Protein AF-A0ABD5QA98-F1 (afdb_monomer)

Foldseek 3Di:
DAPLVVVLVVQLVVLVVLVVVLVVCQVVDDPPDPVNVVSVVVNVVSVVSNVVSVVCVVVVPDPPDD

pLDDT: mean 90.7, std 7.68, range [56.47, 96.69]

Structure (mmCIF, N/CA/C/O backbone):
data_AF-A0ABD5QA98-F1
#
_entry.id   AF-A0ABD5QA98-F1
#
loop_
_atom_site.group_PDB
_atom_site.id
_atom_site.type_symbol
_atom_site.label_atom_id
_atom_site.label_alt_id
_atom_site.label_comp_id
_atom_site.label_asym_id
_atom_site.label_entity_id
_atom_site.label_seq_id
_atom_site.pdbx_PDB_ins_code
_atom_site.Cartn_x
_atom_site.Cartn_y
_atom_site.Cartn_z
_atom_site.occupancy
_atom_site.B_iso_or_equiv
_atom_site.auth_seq_id
_atom_site.auth_comp_id
_atom_site.auth_asym_id
_atom_site.auth_atom_id
_atom_site.pdbx_PDB_model_num
ATOM 1 N N . MET A 1 1 ? 16.801 -6.862 -16.652 1.00 56.47 1 MET A N 1
ATOM 2 C CA . MET A 1 1 ? 15.652 -6.423 -15.829 1.00 56.47 1 MET A CA 1
ATOM 3 C C . MET A 1 1 ? 15.957 -4.995 -15.399 1.00 56.47 1 MET A C 1
ATOM 5 O O . MET A 1 1 ? 17.037 -4.802 -14.850 1.00 56.47 1 MET A O 1
ATOM 9 N N . SER A 1 2 ? 15.141 -3.995 -15.762 1.00 77.50 2 SER A N 1
ATOM 10 C CA . SER A 1 2 ? 15.454 -2.604 -15.387 1.00 77.50 2 SER A CA 1
ATOM 11 C C . SER A 1 2 ? 15.348 -2.441 -13.868 1.00 77.50 2 SER A C 1
ATOM 13 O O . SER A 1 2 ? 14.581 -3.153 -13.213 1.00 77.50 2 SER A O 1
ATOM 15 N N . ARG A 1 3 ? 16.136 -1.528 -13.289 1.00 82.75 3 ARG A N 1
ATOM 16 C CA . ARG A 1 3 ? 16.087 -1.226 -11.849 1.00 82.75 3 ARG A CA 1
ATOM 17 C C . ARG A 1 3 ? 14.668 -0.835 -11.421 1.00 82.75 3 ARG A C 1
ATOM 19 O O . ARG A 1 3 ? 14.211 -1.258 -10.362 1.00 82.75 3 ARG A O 1
ATOM 26 N N . THR A 1 4 ? 13.966 -0.104 -12.286 1.00 87.31 4 THR A N 1
ATOM 27 C CA . THR A 1 4 ? 12.570 0.291 -12.102 1.00 87.31 4 THR A CA 1
ATOM 28 C C . THR A 1 4 ? 11.631 -0.903 -11.967 1.00 87.31 4 THR A C 1
ATOM 30 O O . THR A 1 4 ? 10.851 -0.935 -11.023 1.00 87.31 4 THR A O 1
ATOM 33 N N . ASP A 1 5 ? 11.748 -1.931 -12.811 1.00 88.00 5 ASP A N 1
ATOM 34 C CA . ASP A 1 5 ? 10.898 -3.132 -12.726 1.00 88.00 5 ASP A CA 1
ATOM 35 C C . ASP A 1 5 ? 11.098 -3.893 -11.401 1.00 88.00 5 ASP A C 1
ATOM 37 O O . ASP A 1 5 ? 10.133 -4.320 -10.767 1.00 88.00 5 ASP A O 1
ATOM 41 N N . ALA A 1 6 ? 12.344 -4.010 -10.928 1.00 89.94 6 ALA A N 1
ATOM 42 C CA . ALA A 1 6 ? 12.633 -4.642 -9.639 1.00 89.94 6 ALA A CA 1
ATOM 43 C C . ALA A 1 6 ? 12.041 -3.854 -8.455 1.00 89.94 6 ALA A C 1
ATOM 45 O O . ALA A 1 6 ? 11.449 -4.449 -7.552 1.00 89.94 6 ALA A O 1
ATOM 46 N N . ILE A 1 7 ? 12.162 -2.522 -8.472 1.00 91.06 7 ILE A N 1
ATOM 47 C CA . ILE A 1 7 ? 11.612 -1.654 -7.422 1.00 91.06 7 ILE A CA 1
ATOM 48 C C . ILE A 1 7 ? 10.080 -1.6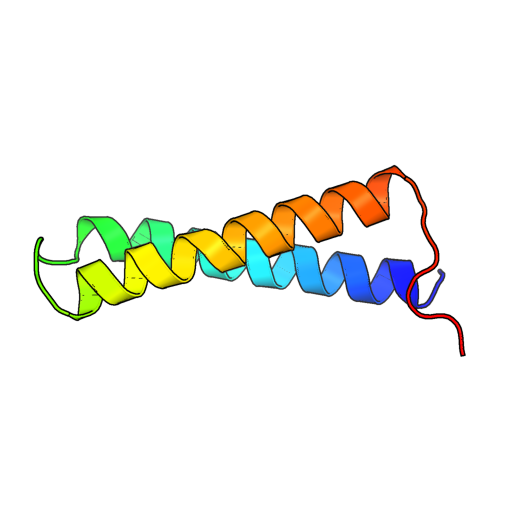78 -7.450 1.00 91.06 7 ILE A C 1
ATOM 50 O O . ILE A 1 7 ? 9.462 -1.838 -6.402 1.00 91.06 7 ILE A O 1
ATOM 54 N N . LEU A 1 8 ? 9.453 -1.579 -8.624 1.00 93.00 8 LEU A N 1
ATOM 55 C CA . LEU A 1 8 ? 7.993 -1.598 -8.748 1.00 93.00 8 LEU A CA 1
ATOM 56 C C . LEU A 1 8 ? 7.397 -2.920 -8.258 1.00 93.00 8 LEU A C 1
ATOM 58 O O . LEU A 1 8 ? 6.425 -2.896 -7.506 1.00 93.00 8 LEU A O 1
ATOM 62 N N . LYS A 1 9 ? 8.013 -4.063 -8.584 1.00 91.50 9 LYS A N 1
ATOM 63 C CA . LYS A 1 9 ? 7.605 -5.374 -8.048 1.00 91.50 9 LYS A CA 1
ATOM 64 C C . LYS A 1 9 ? 7.654 -5.412 -6.524 1.00 91.50 9 LYS A C 1
ATOM 66 O O . LYS A 1 9 ? 6.717 -5.904 -5.898 1.00 91.50 9 LYS A O 1
ATOM 71 N N . LEU A 1 10 ? 8.716 -4.868 -5.928 1.00 93.75 10 LEU A N 1
ATOM 72 C CA . LEU A 1 10 ? 8.837 -4.777 -4.475 1.00 93.75 10 LEU A CA 1
ATOM 73 C C . LEU A 1 10 ? 7.753 -3.871 -3.877 1.00 93.75 10 LEU A C 1
ATOM 75 O O . LEU A 1 10 ? 7.096 -4.265 -2.918 1.00 93.75 10 LEU A O 1
ATOM 79 N N . VAL A 1 11 ? 7.527 -2.689 -4.455 1.00 93.94 11 VAL A N 1
ATOM 80 C CA . VAL A 1 11 ? 6.502 -1.736 -3.995 1.00 93.94 11 VAL A CA 1
ATOM 81 C C . VAL A 1 11 ? 5.105 -2.354 -4.065 1.00 93.94 11 VAL A C 1
ATOM 83 O O . VAL A 1 11 ? 4.335 -2.235 -3.111 1.00 93.94 11 VAL A O 1
ATOM 86 N N . VAL A 1 12 ? 4.781 -3.050 -5.155 1.00 94.56 12 VAL A N 1
ATOM 87 C CA . VAL A 1 12 ? 3.506 -3.764 -5.314 1.00 94.56 12 VAL A CA 1
ATOM 88 C C . VAL A 1 12 ? 3.366 -4.864 -4.261 1.00 94.56 12 VAL A C 1
ATOM 90 O O . VAL A 1 12 ? 2.337 -4.930 -3.590 1.00 94.56 12 VAL A O 1
ATOM 93 N N . ALA A 1 13 ? 4.401 -5.686 -4.058 1.00 94.81 13 ALA A N 1
ATOM 94 C CA . ALA A 1 13 ? 4.379 -6.766 -3.072 1.00 94.81 13 ALA A CA 1
ATOM 95 C C . ALA A 1 13 ? 4.192 -6.242 -1.639 1.00 94.81 13 ALA A C 1
ATOM 97 O O . ALA A 1 13 ? 3.363 -6.762 -0.894 1.00 94.81 13 ALA A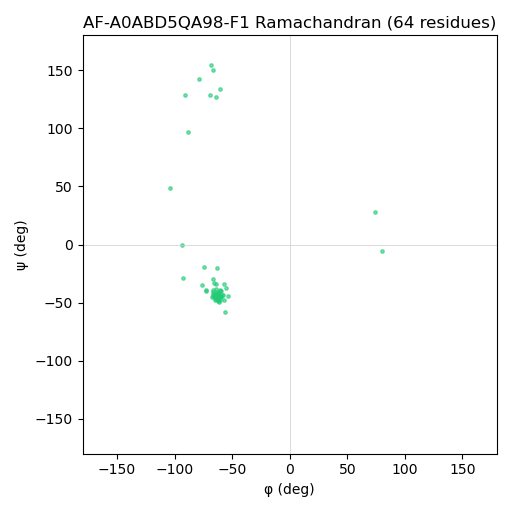 O 1
ATOM 98 N N . VAL A 1 14 ? 4.915 -5.183 -1.266 1.00 96.06 14 VAL A N 1
ATOM 99 C CA . VAL A 1 14 ? 4.805 -4.553 0.055 1.00 96.06 14 VAL A CA 1
ATOM 100 C C . VAL A 1 14 ? 3.396 -4.005 0.272 1.00 96.06 14 VAL A C 1
ATOM 102 O O . VAL A 1 14 ? 2.769 -4.329 1.279 1.00 96.06 14 VAL A O 1
ATOM 105 N N . ASN A 1 15 ? 2.857 -3.237 -0.680 1.00 95.94 15 ASN A N 1
ATOM 106 C CA . ASN A 1 15 ? 1.498 -2.707 -0.566 1.00 95.94 15 ASN A CA 1
ATOM 107 C C . ASN A 1 15 ? 0.446 -3.822 -0.476 1.00 95.94 15 ASN A C 1
ATOM 109 O O . ASN A 1 15 ? -0.473 -3.719 0.332 1.00 95.94 15 ASN A O 1
ATOM 113 N N . ALA A 1 16 ? 0.589 -4.905 -1.246 1.00 95.06 16 ALA A N 1
ATOM 114 C CA . ALA A 1 16 ? -0.317 -6.049 -1.169 1.00 95.06 16 ALA A CA 1
ATOM 115 C C . ALA A 1 16 ? -0.315 -6.686 0.231 1.00 95.06 16 ALA A C 1
ATOM 117 O O . ALA A 1 16 ? -1.382 -6.942 0.787 1.00 95.06 16 ALA A O 1
ATOM 118 N N . VAL A 1 17 ? 0.863 -6.879 0.836 1.00 96.69 17 VAL A N 1
ATOM 119 C CA . VAL A 1 17 ? 0.979 -7.387 2.213 1.00 96.69 17 VAL A CA 1
ATOM 120 C C . VAL A 1 17 ? 0.318 -6.433 3.208 1.00 96.69 17 VAL A C 1
ATOM 122 O O . VAL A 1 17 ? -0.456 -6.885 4.049 1.00 96.69 17 VAL A O 1
ATOM 125 N N . PHE A 1 18 ? 0.556 -5.123 3.097 1.00 95.06 18 PHE A N 1
ATOM 126 C CA . PHE A 1 18 ? -0.091 -4.139 3.969 1.00 95.06 18 PHE A CA 1
ATOM 127 C C . PHE A 1 18 ? -1.613 -4.161 3.840 1.00 95.06 18 PHE A C 1
ATOM 129 O O . PHE A 1 18 ? -2.292 -4.180 4.861 1.00 95.06 18 PHE A O 1
ATOM 136 N N . LEU A 1 19 ? -2.160 -4.214 2.623 1.00 95.75 19 LEU A N 1
ATOM 137 C CA . LEU A 1 19 ? -3.608 -4.290 2.416 1.00 95.75 19 LEU A CA 1
ATOM 138 C C . LEU A 1 19 ? -4.206 -5.582 2.972 1.00 95.75 19 LEU A C 1
ATOM 140 O O . LEU A 1 19 ? -5.290 -5.539 3.546 1.00 95.75 19 LEU A O 1
ATOM 144 N N . LEU A 1 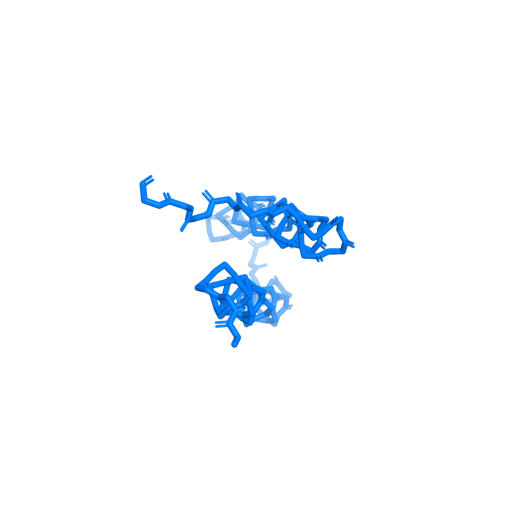20 ? -3.508 -6.713 2.846 1.00 96.31 20 LEU A N 1
ATOM 145 C CA . LEU A 1 20 ? -3.947 -7.979 3.435 1.00 96.31 20 LEU A CA 1
ATOM 146 C C . LEU A 1 20 ? -3.966 -7.910 4.962 1.00 96.31 20 LEU A C 1
ATOM 148 O O . LEU A 1 20 ? -4.963 -8.280 5.578 1.00 96.31 20 LEU A O 1
ATOM 152 N N . LEU A 1 21 ? -2.894 -7.399 5.573 1.00 95.06 21 LEU A N 1
ATOM 153 C CA . LEU A 1 21 ? -2.816 -7.220 7.023 1.00 95.06 21 LEU A CA 1
ATOM 154 C C . LEU A 1 21 ? -3.892 -6.257 7.522 1.00 95.06 21 LEU A C 1
ATOM 156 O O . LEU A 1 21 ? -4.561 -6.540 8.513 1.00 95.06 21 LEU A O 1
ATOM 160 N N . LEU A 1 22 ? -4.091 -5.147 6.815 1.00 94.31 22 LEU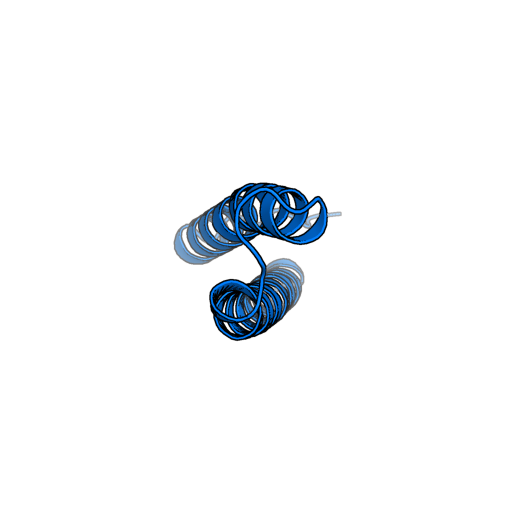 A N 1
ATOM 161 C CA . LEU A 1 22 ? -5.098 -4.153 7.150 1.00 94.31 22 LEU A CA 1
ATOM 162 C C . LEU A 1 22 ? -6.510 -4.728 7.013 1.00 94.31 22 LEU A C 1
ATOM 164 O O . LEU A 1 22 ? -7.315 -4.574 7.922 1.00 94.31 22 LEU A O 1
ATOM 168 N N . GLY A 1 23 ? -6.793 -5.435 5.918 1.00 93.25 23 GLY A N 1
ATOM 169 C CA . GLY A 1 23 ? -8.075 -6.097 5.683 1.00 93.25 23 GLY A CA 1
ATOM 170 C C . GLY A 1 23 ? -8.367 -7.202 6.696 1.00 93.25 23 GLY A C 1
ATOM 171 O O . GLY A 1 23 ? -9.514 -7.368 7.098 1.00 93.25 23 GLY A O 1
ATOM 172 N N . PHE A 1 24 ? -7.341 -7.917 7.163 1.00 95.06 24 PHE A N 1
ATOM 173 C CA . PHE A 1 24 ? -7.477 -8.911 8.227 1.00 95.06 24 PHE A CA 1
ATOM 174 C C . PHE A 1 24 ? -7.697 -8.267 9.604 1.00 95.06 24 PHE A C 1
ATOM 176 O O . PHE A 1 24 ? -8.507 -8.742 10.400 1.00 95.06 24 PHE A O 1
ATOM 183 N N . ALA A 1 25 ? -6.996 -7.170 9.894 1.00 92.56 25 ALA A N 1
ATOM 184 C CA . ALA A 1 25 ? -7.109 -6.465 11.164 1.00 92.56 25 ALA A CA 1
ATOM 185 C C . ALA A 1 25 ? -8.429 -5.691 11.286 1.00 92.56 25 ALA A C 1
ATOM 187 O O . ALA A 1 25 ? -9.027 -5.686 12.357 1.00 92.56 25 ALA A O 1
ATOM 188 N N . TYR A 1 26 ? -8.904 -5.068 10.204 1.00 93.75 26 TYR A N 1
ATOM 189 C CA . TYR A 1 26 ? -10.013 -4.111 10.216 1.00 93.75 26 TYR A CA 1
ATOM 190 C C . TYR A 1 26 ? -11.313 -4.621 10.873 1.00 93.75 26 TYR A C 1
ATOM 192 O O . TYR A 1 26 ? -11.859 -3.887 11.696 1.00 93.75 26 TYR A O 1
ATOM 200 N N . PRO A 1 27 ? -11.790 -5.861 10.623 1.00 93.75 27 PRO A N 1
ATOM 201 C CA . PRO A 1 27 ? -12.984 -6.401 11.283 1.00 93.75 27 PRO A CA 1
ATOM 202 C C . PRO A 1 27 ? -12.852 -6.558 12.803 1.00 93.75 27 PRO A C 1
ATOM 204 O O . PRO A 1 27 ? -13.858 -6.651 13.499 1.00 93.75 27 PRO A O 1
ATOM 207 N N . HIS A 1 28 ? -11.623 -6.605 13.316 1.00 93.12 28 HIS A N 1
ATOM 208 C CA . HIS A 1 28 ? -11.321 -6.762 14.737 1.00 93.12 28 HIS A CA 1
ATOM 209 C C . HIS A 1 28 ? -11.117 -5.413 15.445 1.00 93.12 28 HIS A C 1
ATOM 211 O O . HIS A 1 28 ? -10.839 -5.385 16.644 1.00 93.12 28 HIS A O 1
ATOM 217 N N . LEU A 1 29 ? -11.226 -4.293 14.721 1.00 93.44 29 LEU A N 1
ATOM 218 C CA . LEU A 1 29 ? -11.079 -2.955 15.280 1.00 93.44 29 LEU A CA 1
ATOM 219 C C . LEU A 1 29 ? -12.432 -2.420 15.736 1.00 93.44 29 LEU A C 1
ATOM 221 O O . LEU A 1 29 ? -13.387 -2.359 14.964 1.00 93.44 29 LEU A O 1
ATOM 225 N N . GLU A 1 30 ? -12.487 -1.953 16.979 1.00 93.62 30 GLU A N 1
ATOM 226 C CA . GLU A 1 30 ? -13.662 -1.268 17.504 1.00 93.62 30 GLU A CA 1
ATOM 227 C C . GLU A 1 30 ? -13.907 0.036 16.731 1.00 93.62 30 GLU A C 1
ATOM 229 O O . GLU A 1 30 ? -13.006 0.872 16.587 1.00 93.62 30 GLU A O 1
ATOM 234 N N . ALA A 1 31 ? -15.125 0.211 16.218 1.00 89.88 31 ALA A N 1
ATOM 235 C CA . ALA A 1 31 ? -15.502 1.400 15.465 1.00 89.88 31 ALA A CA 1
ATOM 236 C C . ALA A 1 31 ? -15.364 2.661 16.333 1.00 89.88 31 ALA A C 1
ATOM 238 O O . ALA A 1 31 ? -15.795 2.695 17.481 1.00 89.88 31 ALA A O 1
ATOM 239 N N . GLY A 1 32 ? -14.748 3.707 15.780 1.00 88.06 32 GLY A N 1
ATOM 240 C CA . GLY A 1 32 ? -14.480 4.950 16.512 1.00 88.06 32 GLY A CA 1
ATOM 241 C C . GLY A 1 32 ? -13.253 4.907 17.431 1.00 88.06 32 GLY A C 1
ATOM 242 O O . GLY A 1 32 ? -12.859 5.949 17.950 1.00 88.06 32 GLY A O 1
ATOM 243 N N . SER A 1 33 ? -12.593 3.753 17.586 1.00 94.69 33 SER A N 1
ATOM 244 C CA . SER A 1 33 ? -11.292 3.689 18.259 1.00 94.69 33 SER A CA 1
ATOM 245 C C . SER A 1 33 ? -10.200 4.386 17.437 1.00 94.69 33 SER A C 1
ATOM 247 O O . SER A 1 33 ? -10.260 4.456 16.205 1.00 94.69 33 SER A O 1
ATOM 249 N N . GLY A 1 34 ? -9.143 4.853 18.109 1.00 92.31 34 GLY A N 1
ATOM 250 C CA . GLY A 1 34 ? -7.982 5.437 17.426 1.00 92.31 34 GLY A CA 1
ATOM 251 C C . GLY A 1 34 ? -7.336 4.474 16.421 1.00 92.31 34 GLY A C 1
ATOM 252 O O . GLY A 1 34 ? -6.905 4.895 15.350 1.00 92.31 34 GLY A O 1
ATOM 253 N N . ALA A 1 35 ? -7.344 3.170 16.718 1.00 92.12 35 ALA A N 1
ATOM 254 C CA . ALA A 1 35 ? -6.845 2.138 15.814 1.00 92.12 35 ALA A CA 1
ATOM 255 C C . ALA A 1 35 ? -7.702 2.011 14.544 1.00 92.12 35 ALA A C 1
ATOM 257 O O . ALA A 1 35 ? -7.156 1.870 13.452 1.00 92.12 35 ALA A O 1
ATOM 258 N N . HIS A 1 36 ? -9.029 2.123 14.661 1.00 92.44 36 HIS A N 1
ATOM 259 C CA . HIS A 1 36 ? -9.932 2.121 13.510 1.00 92.44 36 HIS A CA 1
ATOM 260 C C . HIS A 1 36 ? -9.677 3.317 12.584 1.00 92.44 36 HIS A C 1
ATOM 262 O O . HIS A 1 36 ? -9.545 3.146 11.373 1.00 92.44 36 HIS A O 1
ATOM 268 N N . VAL A 1 37 ? -9.534 4.522 13.147 1.00 93.56 37 VAL A N 1
ATOM 269 C CA . VAL A 1 37 ? -9.212 5.732 12.369 1.00 93.56 37 VAL A CA 1
ATOM 270 C C . VAL A 1 37 ? -7.848 5.597 11.693 1.00 93.56 37 VAL A C 1
ATOM 272 O O . VAL A 1 37 ? -7.723 5.880 10.502 1.00 93.56 37 VAL A O 1
ATOM 275 N N . ALA A 1 38 ? -6.839 5.110 12.419 1.00 93.81 38 ALA A N 1
ATOM 276 C CA . ALA A 1 38 ? -5.512 4.863 11.864 1.00 93.81 38 ALA A CA 1
ATOM 277 C C . ALA A 1 38 ? -5.550 3.844 10.717 1.00 93.81 38 ALA A C 1
ATOM 279 O O . ALA A 1 38 ? -4.878 4.044 9.708 1.00 93.81 38 ALA A O 1
ATOM 280 N N . ALA A 1 39 ? -6.365 2.791 10.826 1.00 93.19 39 ALA A N 1
ATOM 281 C CA . ALA A 1 39 ? -6.511 1.806 9.763 1.00 93.19 39 ALA A CA 1
ATOM 282 C C . ALA A 1 39 ? -7.131 2.415 8.496 1.00 93.19 39 ALA A C 1
ATOM 284 O O . ALA A 1 39 ? -6.604 2.218 7.405 1.00 93.19 39 ALA A O 1
ATOM 285 N N . VAL A 1 40 ? -8.190 3.220 8.626 1.00 92.38 40 VAL A N 1
ATOM 286 C CA . VAL A 1 40 ? -8.789 3.932 7.482 1.00 92.38 40 VAL A CA 1
ATOM 287 C C . VAL A 1 40 ? -7.788 4.907 6.853 1.00 92.38 40 VAL A C 1
ATOM 289 O O . VAL A 1 40 ? -7.646 4.948 5.631 1.00 92.38 40 VAL A O 1
ATOM 292 N N . LEU A 1 41 ? -7.053 5.659 7.676 1.00 94.75 41 LEU A N 1
ATOM 293 C CA . LEU A 1 41 ? -6.028 6.590 7.203 1.00 94.75 41 LEU A CA 1
ATOM 294 C C . LEU A 1 41 ? -4.840 5.886 6.547 1.00 94.75 41 LEU A C 1
ATOM 296 O O . LEU A 1 41 ? -4.238 6.470 5.654 1.00 94.75 41 LEU A O 1
ATOM 300 N N . ALA A 1 42 ? -4.508 4.660 6.954 1.00 94.25 42 ALA A N 1
ATOM 301 C CA . ALA A 1 42 ? -3.481 3.845 6.315 1.00 94.25 42 ALA A CA 1
ATOM 302 C C . ALA A 1 42 ? -3.971 3.241 4.991 1.00 94.25 42 ALA A C 1
ATOM 304 O O . ALA A 1 42 ? -3.205 3.170 4.035 1.00 94.25 42 ALA A O 1
ATOM 305 N N . PHE A 1 43 ? -5.251 2.871 4.891 1.00 93.38 43 PHE A N 1
ATOM 306 C CA . PHE A 1 43 ? -5.824 2.288 3.675 1.00 93.38 43 PHE A CA 1
ATOM 307 C C . PHE A 1 43 ? -5.651 3.195 2.452 1.00 93.38 43 PHE A C 1
ATOM 309 O O . PHE A 1 43 ? -5.201 2.744 1.400 1.00 93.38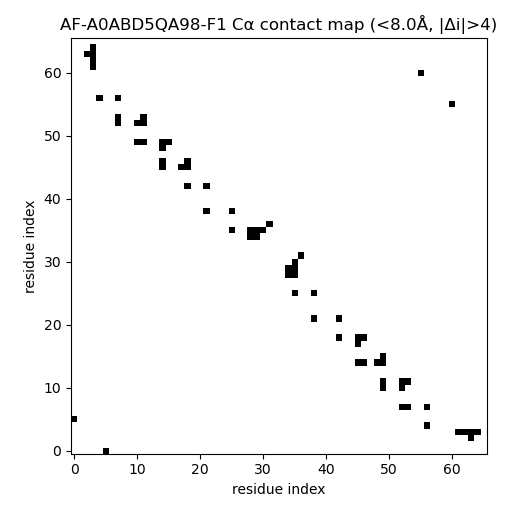 43 PHE A O 1
ATOM 316 N N . VAL A 1 44 ? -5.970 4.484 2.598 1.00 94.69 44 VAL A N 1
ATOM 317 C CA . VAL A 1 44 ? -5.935 5.465 1.501 1.00 94.69 44 VAL A CA 1
ATOM 318 C C . VAL A 1 44 ? -4.557 5.549 0.819 1.00 94.69 44 VAL A C 1
ATOM 320 O O . VAL A 1 44 ? -4.486 5.295 -0.386 1.00 94.69 44 VAL A O 1
ATOM 323 N N . PRO A 1 45 ? -3.448 5.861 1.520 1.00 94.69 45 PRO A N 1
ATOM 324 C CA . PRO A 1 45 ? -2.131 5.941 0.901 1.00 94.69 45 PRO A CA 1
ATOM 325 C C . PRO A 1 45 ? -1.639 4.587 0.379 1.00 94.69 45 PRO A C 1
ATOM 327 O O . PRO A 1 45 ? -0.979 4.564 -0.658 1.00 94.69 45 PRO A O 1
ATOM 330 N N . THR A 1 46 ? -1.975 3.462 1.023 1.00 95.25 46 THR A N 1
ATOM 331 C CA . THR A 1 46 ? -1.579 2.129 0.535 1.00 95.25 46 THR A CA 1
ATOM 332 C C . THR A 1 46 ? -2.264 1.790 -0.792 1.00 95.25 46 THR A C 1
ATOM 334 O O . THR A 1 46 ? -1.605 1.350 -1.735 1.00 95.25 46 THR A O 1
ATOM 337 N N . VAL A 1 47 ? -3.569 2.054 -0.921 1.00 95.75 47 VAL A N 1
ATOM 338 C CA . VAL A 1 47 ? -4.295 1.844 -2.184 1.00 95.75 47 VAL A CA 1
ATOM 339 C C . VAL A 1 47 ? -3.778 2.777 -3.278 1.00 95.75 47 VAL A C 1
ATOM 341 O O . VAL A 1 47 ? -3.539 2.325 -4.397 1.00 95.75 47 VAL A O 1
ATOM 344 N N . LEU A 1 48 ? -3.555 4.057 -2.965 1.00 96.12 48 LEU A N 1
ATOM 345 C CA . LEU A 1 48 ? -3.018 5.017 -3.933 1.00 96.12 48 LEU A CA 1
ATOM 346 C C . LEU A 1 48 ? -1.609 4.635 -4.400 1.00 96.12 48 LEU A C 1
ATOM 348 O O . LEU A 1 48 ? -1.328 4.690 -5.597 1.00 96.12 48 LEU A O 1
ATOM 352 N N . SER A 1 49 ? -0.737 4.210 -3.482 1.00 94.56 49 SER A N 1
ATOM 353 C CA . SER A 1 49 ? 0.616 3.754 -3.810 1.00 94.56 49 SER A CA 1
ATOM 354 C C . SER A 1 49 ? 0.588 2.518 -4.707 1.00 94.56 49 SER A C 1
ATOM 356 O O . SER A 1 49 ? 1.297 2.479 -5.714 1.00 94.56 49 SER A O 1
ATOM 358 N N . LEU A 1 50 ? -0.271 1.542 -4.398 1.00 94.69 50 LEU A N 1
ATOM 359 C CA . LEU A 1 50 ? -0.432 0.340 -5.212 1.00 94.69 50 LEU A CA 1
ATOM 360 C C . LEU A 1 50 ? -0.958 0.664 -6.614 1.00 94.69 50 LEU A C 1
ATOM 362 O O . LEU A 1 50 ? -0.425 0.155 -7.604 1.00 94.69 50 LEU A O 1
ATOM 366 N N . ALA A 1 51 ? -1.978 1.519 -6.706 1.00 95.50 51 ALA A N 1
ATOM 367 C CA . ALA A 1 51 ? -2.550 1.946 -7.976 1.00 95.50 51 ALA A CA 1
ATOM 368 C C . ALA A 1 51 ? -1.500 2.662 -8.832 1.00 95.50 51 ALA A C 1
ATOM 370 O O . ALA A 1 51 ? -1.303 2.299 -9.990 1.00 95.50 51 ALA A O 1
ATOM 371 N N . LEU A 1 52 ? -0.764 3.611 -8.248 1.00 94.62 52 LEU A N 1
ATOM 372 C CA . LEU A 1 52 ? 0.289 4.337 -8.949 1.00 94.62 52 LEU A CA 1
ATOM 373 C C . LEU A 1 52 ? 1.406 3.400 -9.420 1.00 94.62 52 LEU A C 1
ATOM 375 O O . LEU A 1 52 ? 1.780 3.450 -10.588 1.00 94.62 52 LEU A O 1
ATOM 379 N N . ALA A 1 53 ? 1.907 2.515 -8.554 1.00 93.06 53 ALA A N 1
ATOM 380 C CA . ALA A 1 53 ? 2.952 1.560 -8.920 1.00 93.06 53 ALA A CA 1
ATOM 381 C C . ALA A 1 53 ? 2.505 0.635 -10.063 1.00 93.06 53 ALA A C 1
ATOM 383 O O . ALA A 1 53 ? 3.274 0.380 -10.988 1.00 93.06 53 ALA A O 1
ATOM 384 N N . THR A 1 54 ? 1.247 0.191 -10.038 1.00 92.19 54 THR A N 1
ATOM 385 C CA . THR A 1 54 ? 0.662 -0.644 -11.097 1.00 92.19 54 THR A CA 1
ATOM 386 C C . THR A 1 54 ? 0.529 0.124 -12.410 1.00 92.19 54 THR A C 1
ATOM 388 O O . THR A 1 54 ? 0.875 -0.406 -13.462 1.00 92.19 54 THR A O 1
ATOM 391 N N . VAL A 1 55 ? 0.086 1.385 -12.364 1.00 94.00 55 VAL A N 1
ATOM 392 C CA . VAL A 1 55 ? -0.007 2.252 -13.550 1.00 94.00 55 VAL A CA 1
ATOM 393 C C . VAL A 1 55 ? 1.374 2.496 -14.154 1.00 94.00 55 VAL A C 1
ATOM 395 O O . VAL A 1 55 ? 1.548 2.302 -15.353 1.00 94.00 55 VAL A O 1
ATOM 398 N N . VAL A 1 56 ? 2.370 2.861 -13.343 1.00 92.25 56 VAL A N 1
ATOM 399 C CA . VAL A 1 56 ? 3.754 3.067 -13.806 1.00 92.25 56 VAL A CA 1
ATOM 400 C C . VAL A 1 56 ? 4.298 1.792 -14.448 1.00 92.25 56 VAL A C 1
ATOM 402 O O . VAL A 1 56 ? 4.893 1.855 -15.524 1.00 92.25 56 VAL A O 1
ATOM 405 N N . TRP A 1 57 ? 4.053 0.637 -13.825 1.00 89.88 57 TRP A N 1
ATOM 406 C CA . TRP A 1 57 ? 4.496 -0.651 -14.349 1.00 89.88 57 TRP A CA 1
ATOM 407 C C . TRP A 1 57 ? 3.823 -1.003 -15.681 1.00 89.88 57 TRP A C 1
ATOM 409 O O . TRP A 1 57 ? 4.510 -1.407 -16.614 1.00 89.88 57 TRP A O 1
ATOM 419 N N . TYR A 1 58 ? 2.509 -0.790 -15.796 1.00 89.38 58 TYR A N 1
ATOM 420 C CA . TYR A 1 58 ? 1.742 -1.057 -17.015 1.00 89.38 58 TYR A CA 1
ATOM 42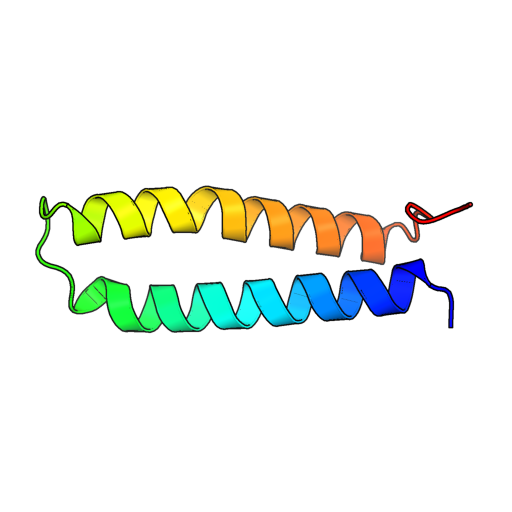1 C C . TYR A 1 58 ? 2.134 -0.138 -18.180 1.00 89.38 58 TYR A C 1
ATOM 423 O O . TYR A 1 58 ? 2.251 -0.593 -19.314 1.00 89.38 58 TYR A O 1
ATOM 431 N N . VAL A 1 59 ? 2.358 1.150 -17.905 1.00 92.62 59 VAL A N 1
ATOM 432 C CA . VAL A 1 59 ? 2.775 2.133 -18.920 1.00 92.62 59 VAL A CA 1
ATOM 433 C C . VAL A 1 59 ? 4.248 1.945 -19.313 1.00 92.62 59 VAL A C 1
ATOM 435 O O . VAL A 1 59 ? 4.658 2.383 -20.384 1.00 92.62 59 VAL A O 1
ATOM 438 N N . GLY A 1 60 ? 5.049 1.271 -18.481 1.00 85.56 60 GLY A N 1
ATOM 439 C CA . GLY A 1 60 ? 6.471 1.037 -18.739 1.00 85.56 60 GLY A CA 1
ATOM 440 C C . GLY A 1 60 ? 7.335 2.285 -18.541 1.00 85.56 60 GLY A C 1
ATOM 441 O O . GLY A 1 60 ? 8.370 2.422 -19.189 1.00 85.56 60 GLY A O 1
ATOM 442 N N . LEU A 1 61 ? 6.910 3.209 -17.670 1.00 84.50 61 LEU A N 1
ATOM 443 C CA . LEU A 1 61 ? 7.676 4.418 -17.365 1.00 84.50 61 LEU A CA 1
ATOM 444 C C . LEU A 1 61 ? 8.947 4.064 -16.587 1.00 84.50 61 LEU A C 1
ATOM 446 O O . LEU A 1 61 ? 8.883 3.398 -15.552 1.00 84.50 61 LEU A O 1
ATOM 450 N N . ASP A 1 62 ? 10.095 4.559 -17.052 1.00 81.88 62 ASP A N 1
ATOM 451 C CA . ASP A 1 62 ? 11.366 4.405 -16.347 1.00 81.88 62 ASP A CA 1
ATOM 452 C C . ASP A 1 62 ? 11.550 5.569 -15.364 1.00 81.88 62 ASP A C 1
ATOM 454 O O . ASP A 1 62 ? 11.913 6.681 -15.740 1.00 81.88 62 ASP A O 1
ATOM 458 N N . VAL A 1 63 ? 11.198 5.330 -14.100 1.00 80.06 63 VAL A N 1
ATOM 459 C CA 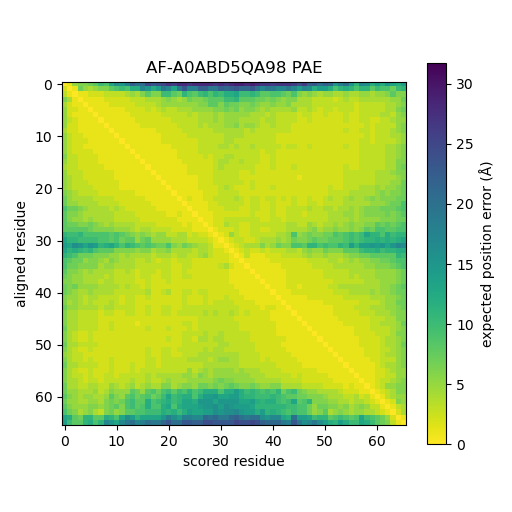. VAL A 1 63 ? 11.146 6.369 -13.057 1.00 80.06 63 VAL A CA 1
ATOM 460 C C . VAL A 1 63 ? 12.459 6.463 -12.279 1.00 80.06 63 VAL A C 1
ATOM 462 O O . VAL A 1 63 ? 12.813 7.531 -11.790 1.00 80.06 63 VAL A O 1
ATOM 465 N N 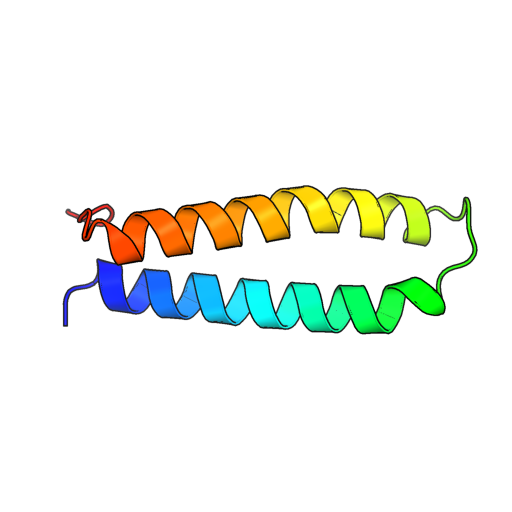. PHE A 1 64 ? 13.203 5.360 -12.168 1.00 76.94 64 PHE A N 1
ATOM 466 C CA . PHE A 1 64 ? 14.414 5.271 -11.344 1.00 76.94 64 PHE A CA 1
ATOM 467 C C . PHE A 1 64 ? 15.699 5.315 -12.187 1.00 76.94 64 PHE A C 1
ATOM 469 O O . PHE A 1 64 ? 16.595 4.479 -12.020 1.00 76.94 64 PHE A O 1
ATOM 476 N N . VAL A 1 65 ? 15.770 6.292 -13.093 1.00 69.94 65 VAL A N 1
ATOM 477 C CA . VAL A 1 65 ? 16.943 6.607 -13.928 1.00 69.94 65 VAL A CA 1
ATOM 478 C C . VAL A 1 65 ? 17.969 7.396 -13.084 1.00 69.94 65 VAL 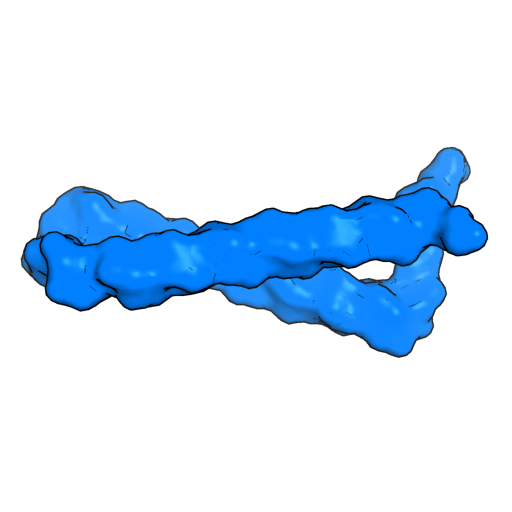A C 1
ATOM 480 O O . VAL A 1 65 ? 17.541 8.154 -12.212 1.00 69.94 65 VAL A O 1
ATOM 483 N N . PRO A 1 66 ? 19.292 7.182 -13.246 1.00 59.97 66 PRO A N 1
ATOM 484 C CA . PRO A 1 66 ? 20.323 7.961 -12.548 1.00 59.97 66 PRO A CA 1
ATOM 485 C C . PRO A 1 66 ? 20.329 9.452 -12.907 1.00 59.97 66 PRO A C 1
ATOM 487 O O . PRO A 1 66 ? 19.963 9.793 -14.054 1.00 59.97 66 PRO A O 1
#

Solvent-accessible surface area (backbone atoms only — not comparable to full-atom values): 3813 Å² total; per-residue (Å²): 132,58,70,38,59,58,51,40,53,48,52,41,52,52,33,52,51,52,51,51,52,47,64,65,46,50,84,76,41,57,84,88,35,72,67,36,53,51,50,58,63,49,47,55,59,41,52,51,52,34,51,50,42,51,49,40,60,73,74,63,63,80,76,70,68,133

Secondary structure (DSSP, 8-state):
--HHHHHHHHHHHHHHHHHHHHHHHGGGSPTTSHHHHHHHHHHHHHHHHHHHHHHHHHHT------

Nearest PDB structures (foldseek):
  7emf-assembly1_U  TM=5.313E-01  e=8.923E+00  Homo sapiens

Sequence (66 aa):
MSRTDAILKLVVAVNAVFLLLLGFAYPHLEAGSGAHVAAVLAFVPTVLSLALATVVWYVGLDVFVP

Organism: NCBI:txid1849069

Mean predicted aligned error: 4.36 Å

Radius of gyration: 14.72 Å; Cα contacts (8 Å, |Δi|>4): 35; chains: 1; bounding box: 36×17×37 Å